Protein AF-A0A965Y7C8-F1 (afdb_monomer_lite)

pLDDT: mean 77.94, std 18.5, range [35.59, 97.5]

Radius of gyration: 27.99 Å; chains: 1; bounding box: 56×38×67 Å

Sequence (158 aa):
MQVLNFLETVDRRNYISLMSQFHPCEGNYDQEYPELNRTLLHEEYERVGKRYEFLIEQKNDLFKAENTLMDIIKEMDNIISQDLDITRKQISLDEAEEYYSSLGYQDKIETLKYRHQNVNIYKCDGYKNYMYGYMVPSTGYLKEFEVHYLNPGFLVQY

Secondary structure (DSSP, 8-state):
-HHHHHHHHHHHHH--SGGGG-EESSSTHHHH-TT---EEPHHHHHHHHHHHHHHHHHHHHHHHHHHHHHHHHHHHHHHHHTT-B-EEEEE-HHHHHHHHHHTT-HHHHHHHTT--S-EEEEEETTEEEE-SSPPPSBGGG----EEEEETTEEEEE-

Structure (mmCIF, N/CA/C/O backbone):
data_AF-A0A965Y7C8-F1
#
_entry.id   AF-A0A965Y7C8-F1
#
loop_
_atom_site.group_PDB
_atom_site.id
_atom_site.type_symbol
_atom_site.label_atom_id
_atom_site.label_alt_id
_atom_site.label_comp_id
_atom_site.label_asym_id
_atom_site.label_entity_id
_atom_site.label_seq_id
_atom_site.pdbx_PDB_ins_code
_atom_site.Cartn_x
_atom_site.Cartn_y
_atom_site.Cartn_z
_atom_site.occupancy
_atom_site.B_iso_or_equiv
_atom_site.auth_seq_id
_atom_site.auth_comp_id
_atom_site.auth_asym_id
_atom_site.auth_atom_id
_atom_site.pdbx_PDB_model_num
ATOM 1 N N . MET A 1 1 ? 15.704 -18.734 -45.162 1.00 47.38 1 MET A N 1
ATOM 2 C CA . MET A 1 1 ? 14.782 -17.641 -45.552 1.00 47.38 1 MET A CA 1
ATOM 3 C C . MET A 1 1 ? 13.737 -17.280 -44.481 1.00 47.38 1 MET A C 1
ATOM 5 O O . MET A 1 1 ? 13.286 -16.149 -44.489 1.00 47.38 1 MET A O 1
ATOM 9 N N . GLN A 1 2 ? 13.366 -18.161 -43.536 1.00 45.06 2 GLN A N 1
ATOM 10 C CA . GLN A 1 2 ? 12.345 -17.845 -42.511 1.00 45.06 2 GLN A CA 1
ATOM 11 C C . GLN A 1 2 ? 12.887 -17.134 -41.253 1.00 45.06 2 GLN A C 1
ATOM 13 O O . GLN A 1 2 ? 12.211 -16.269 -40.710 1.00 45.06 2 GLN A O 1
ATOM 18 N N . VAL A 1 3 ? 14.122 -17.430 -40.832 1.00 35.59 3 VAL A N 1
ATOM 19 C CA . VAL A 1 3 ? 14.746 -16.800 -39.648 1.00 35.59 3 VAL A CA 1
ATOM 20 C C . VAL A 1 3 ? 15.095 -15.328 -39.902 1.00 35.59 3 VAL A C 1
ATOM 22 O O . VAL A 1 3 ? 14.839 -14.488 -39.053 1.00 35.59 3 VAL A O 1
ATOM 25 N N . LEU A 1 4 ? 15.586 -14.996 -41.100 1.00 37.25 4 LEU A N 1
ATOM 26 C CA . LEU A 1 4 ? 15.889 -13.617 -41.513 1.00 37.25 4 LEU A CA 1
ATOM 27 C C . LEU A 1 4 ? 14.638 -12.728 -41.562 1.00 37.25 4 LEU A C 1
ATOM 29 O O . LEU A 1 4 ? 14.666 -11.628 -41.031 1.00 37.25 4 LEU A O 1
ATOM 33 N N . ASN A 1 5 ? 13.519 -13.231 -42.092 1.00 41.03 5 ASN A N 1
ATOM 34 C CA . ASN A 1 5 ? 12.255 -12.488 -42.088 1.00 41.03 5 ASN A CA 1
ATOM 35 C C . ASN A 1 5 ? 11.669 -12.338 -40.676 1.00 41.03 5 ASN A C 1
ATOM 37 O O . ASN A 1 5 ? 11.059 -11.314 -40.376 1.00 41.03 5 ASN A O 1
ATOM 41 N N . PHE A 1 6 ? 11.851 -13.331 -39.798 1.00 44.75 6 PHE A N 1
ATOM 42 C CA . PHE A 1 6 ? 11.450 -13.224 -38.393 1.00 44.75 6 PHE A CA 1
ATOM 43 C C . PHE A 1 6 ? 12.281 -12.162 -37.663 1.00 44.75 6 PHE A C 1
ATOM 45 O O . PHE A 1 6 ? 11.710 -11.285 -37.018 1.00 44.75 6 PHE A O 1
ATOM 52 N N . LEU A 1 7 ? 13.605 -12.179 -37.843 1.00 39.94 7 LEU A N 1
ATOM 53 C CA . LEU A 1 7 ? 14.515 -11.194 -37.263 1.00 39.94 7 LEU A CA 1
ATOM 54 C C . LEU A 1 7 ? 14.259 -9.785 -37.819 1.00 39.94 7 LEU A C 1
ATOM 56 O O . LEU A 1 7 ? 14.120 -8.867 -37.025 1.00 39.94 7 LEU A O 1
ATOM 60 N N . GLU A 1 8 ? 14.052 -9.609 -39.129 1.00 46.41 8 GLU A N 1
ATOM 61 C CA . GLU A 1 8 ? 13.656 -8.314 -39.714 1.00 46.41 8 GLU A CA 1
ATOM 62 C C . GLU A 1 8 ? 12.285 -7.829 -39.225 1.00 46.41 8 GLU A C 1
ATOM 64 O O . GLU A 1 8 ? 12.066 -6.628 -39.084 1.00 46.41 8 GLU A O 1
ATOM 69 N N . THR A 1 9 ? 11.340 -8.732 -38.956 1.00 46.69 9 THR A N 1
ATOM 70 C CA . THR A 1 9 ? 10.014 -8.356 -38.440 1.00 46.69 9 THR A CA 1
ATOM 71 C C . THR A 1 9 ? 10.090 -7.926 -36.975 1.00 46.69 9 THR A C 1
ATOM 73 O O . THR A 1 9 ? 9.401 -6.988 -36.575 1.00 46.69 9 THR A O 1
ATOM 76 N N . VAL A 1 10 ? 10.941 -8.578 -36.178 1.00 45.19 10 VAL A N 1
ATOM 77 C CA . VAL A 1 10 ? 11.236 -8.187 -34.790 1.00 45.19 10 VAL A CA 1
ATOM 78 C C . VAL A 1 10 ? 12.023 -6.870 -34.748 1.00 45.19 10 VAL A C 1
ATOM 80 O O . VAL A 1 10 ? 11.751 -6.030 -33.890 1.00 45.19 10 VAL A O 1
ATOM 83 N N . ASP A 1 11 ? 12.922 -6.654 -35.708 1.00 49.44 11 ASP A N 1
ATOM 84 C CA . ASP A 1 11 ? 13.761 -5.460 -35.828 1.00 49.44 11 ASP A CA 1
ATOM 85 C C . ASP A 1 11 ? 12.971 -4.234 -36.329 1.00 49.44 11 ASP A C 1
ATOM 87 O O . ASP A 1 11 ? 13.014 -3.164 -35.723 1.00 49.44 11 ASP A O 1
ATOM 91 N N . ARG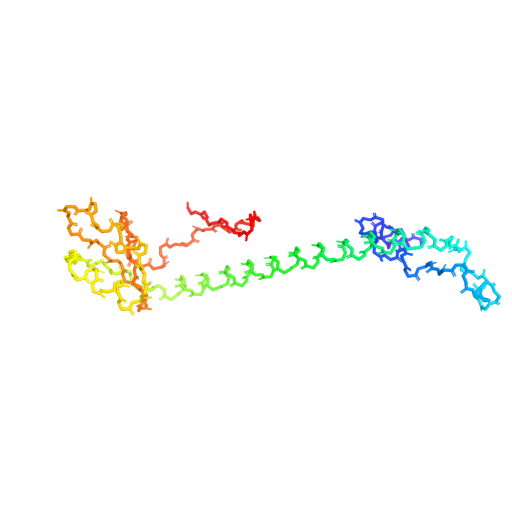 A 1 12 ? 12.105 -4.400 -37.342 1.00 49.81 12 ARG A N 1
ATOM 92 C CA . ARG A 1 12 ? 11.186 -3.343 -37.816 1.00 49.81 12 ARG A CA 1
ATOM 93 C C . ARG A 1 12 ? 10.133 -2.941 -36.785 1.00 49.81 12 ARG A C 1
ATOM 95 O O . ARG A 1 12 ? 9.659 -1.811 -36.827 1.00 49.81 12 ARG A O 1
ATOM 102 N N . ARG A 1 13 ? 9.741 -3.847 -35.882 1.00 47.44 13 ARG A N 1
ATOM 103 C CA . ARG A 1 13 ? 8.771 -3.542 -34.815 1.00 47.44 13 ARG A CA 1
ATOM 104 C C . ARG A 1 13 ? 9.391 -2.817 -33.626 1.00 47.44 13 ARG A C 1
ATOM 106 O O . ARG A 1 13 ? 8.654 -2.155 -32.908 1.00 47.44 13 ARG A O 1
ATOM 113 N N . ASN A 1 14 ? 10.705 -2.924 -33.430 1.00 47.47 14 ASN A N 1
ATOM 114 C CA . ASN A 1 14 ? 11.371 -2.371 -32.253 1.00 47.47 14 ASN A CA 1
ATOM 115 C C . ASN A 1 14 ? 12.404 -1.279 -32.558 1.00 47.47 14 ASN A C 1
ATOM 117 O O . ASN A 1 14 ? 12.838 -0.643 -31.612 1.00 47.47 14 ASN A O 1
ATOM 121 N N . TYR A 1 15 ? 12.791 -1.021 -33.817 1.00 48.03 15 TYR A N 1
ATOM 122 C CA . TYR A 1 15 ? 13.789 -0.000 -34.203 1.00 48.03 15 TYR A CA 1
ATOM 123 C C . TYR A 1 15 ? 15.124 -0.080 -33.433 1.00 48.03 15 TYR A C 1
ATOM 125 O O . TYR A 1 15 ? 15.850 0.911 -33.364 1.00 48.03 15 TYR A O 1
ATOM 133 N N . ILE A 1 16 ? 15.465 -1.242 -32.857 1.00 47.56 16 ILE A N 1
ATOM 134 C CA . ILE A 1 16 ? 16.586 -1.340 -31.917 1.00 47.56 16 ILE A CA 1
ATOM 135 C C . ILE A 1 16 ? 17.897 -1.819 -32.564 1.00 47.56 16 ILE A C 1
ATOM 137 O O . ILE A 1 16 ? 18.958 -1.379 -32.137 1.00 47.56 16 ILE A O 1
ATOM 141 N N . SER A 1 17 ? 17.887 -2.648 -33.618 1.00 45.97 17 SER A N 1
ATOM 142 C CA . SER A 1 17 ? 19.150 -3.168 -34.179 1.00 45.97 17 SER A CA 1
ATOM 143 C C . SER A 1 17 ? 19.753 -2.311 -35.290 1.00 45.97 17 SER A C 1
ATOM 145 O O . SER A 1 17 ? 20.903 -2.529 -35.660 1.00 45.97 17 SER A O 1
ATOM 147 N N . LEU A 1 18 ? 19.019 -1.343 -35.843 1.00 48.84 18 LEU A N 1
ATOM 148 C CA . LEU A 1 18 ? 19.507 -0.544 -36.970 1.00 48.84 18 LEU A CA 1
ATOM 149 C C . LEU A 1 18 ? 20.755 0.269 -36.593 1.00 48.84 18 LEU A C 1
ATOM 151 O O . LEU A 1 18 ? 21.694 0.298 -37.375 1.00 48.84 18 LEU A O 1
ATOM 155 N N . MET A 1 19 ? 20.831 0.825 -35.379 1.00 47.50 19 MET A N 1
ATOM 156 C CA . MET A 1 19 ? 22.002 1.585 -34.915 1.00 47.50 19 MET A CA 1
ATOM 157 C C . MET A 1 19 ? 23.292 0.761 -34.802 1.00 47.50 19 MET A C 1
ATOM 159 O O . MET A 1 19 ? 24.366 1.310 -35.011 1.00 47.50 19 MET A O 1
ATOM 163 N N . SER A 1 20 ? 23.218 -0.557 -34.569 1.00 47.41 20 SER A N 1
ATOM 164 C CA . SER A 1 20 ? 24.418 -1.412 -34.573 1.00 47.41 20 SER A CA 1
ATOM 165 C C . SER A 1 20 ? 24.981 -1.662 -35.980 1.00 47.41 20 SER A C 1
ATOM 167 O O . SER A 1 20 ? 25.980 -2.361 -36.110 1.00 47.41 20 SER A O 1
ATOM 169 N N . GLN A 1 21 ? 24.306 -1.173 -37.029 1.00 49.56 21 GLN A N 1
ATOM 170 C CA . GLN A 1 21 ? 24.674 -1.352 -38.438 1.00 49.56 21 GLN A CA 1
ATOM 171 C C . GLN A 1 21 ? 25.141 -0.047 -39.107 1.00 49.56 21 GLN A C 1
ATOM 173 O O . GLN A 1 21 ? 25.459 -0.075 -40.295 1.00 49.56 21 GLN A O 1
ATOM 178 N N . PHE A 1 22 ? 25.143 1.089 -38.396 1.00 51.38 22 PHE A N 1
ATOM 179 C CA . PHE A 1 22 ? 25.591 2.379 -38.929 1.00 51.38 22 PHE A CA 1
ATOM 180 C C . PHE A 1 22 ? 26.807 2.878 -38.150 1.00 51.38 22 PHE A C 1
ATOM 182 O O . PHE A 1 22 ? 26.853 2.783 -36.927 1.00 51.38 22 PHE A O 1
ATOM 189 N N . HIS A 1 23 ? 27.760 3.466 -38.866 1.00 52.78 23 HIS A N 1
ATOM 190 C CA . HIS A 1 23 ? 28.916 4.152 -38.298 1.00 52.78 23 HIS A CA 1
ATOM 191 C C . HIS A 1 23 ? 28.939 5.604 -38.799 1.00 52.78 23 HIS A C 1
ATOM 193 O O . HIS A 1 23 ? 28.448 5.873 -39.905 1.00 52.78 23 HIS A O 1
ATOM 199 N N . PRO A 1 24 ? 29.465 6.557 -38.007 1.00 52.25 24 PRO A N 1
ATOM 200 C CA . PRO A 1 24 ? 29.652 7.920 -38.486 1.00 52.25 24 PRO A CA 1
ATOM 201 C C . PRO A 1 24 ? 30.623 7.922 -39.676 1.00 52.25 24 PRO A C 1
ATOM 203 O O . PRO A 1 24 ? 31.624 7.210 -39.651 1.00 52.25 24 PRO A O 1
ATOM 206 N N . CYS A 1 25 ? 30.360 8.749 -40.697 1.00 52.06 25 CYS A N 1
ATOM 207 C CA . CYS A 1 25 ? 31.235 8.930 -41.874 1.00 52.06 25 CYS A CA 1
ATOM 208 C C . CYS A 1 25 ? 32.684 9.359 -41.565 1.00 52.06 25 CYS A C 1
ATOM 210 O O . CYS A 1 25 ? 33.488 9.491 -42.485 1.00 52.06 25 CYS A O 1
ATOM 212 N N . GLU A 1 26 ? 33.034 9.615 -40.306 1.00 51.69 26 GLU A N 1
ATOM 213 C CA . GLU A 1 26 ? 34.367 10.061 -39.919 1.00 51.69 26 GLU A CA 1
ATOM 214 C C . GLU A 1 26 ? 35.247 8.865 -39.525 1.00 51.69 26 GLU A C 1
ATOM 216 O O . GLU A 1 26 ? 35.238 8.391 -38.389 1.00 51.69 26 GLU A O 1
ATOM 221 N N . GLY A 1 27 ? 36.013 8.368 -40.500 1.00 56.72 27 GLY A N 1
ATOM 222 C CA . GLY A 1 27 ? 37.026 7.323 -40.335 1.00 56.72 27 GLY A CA 1
ATOM 223 C C . GLY A 1 27 ? 37.196 6.467 -41.594 1.00 56.72 27 GLY A C 1
ATOM 224 O O . GLY A 1 27 ? 36.327 6.443 -42.458 1.00 56.72 27 GLY A O 1
ATOM 225 N N . ASN A 1 28 ? 38.301 5.722 -41.698 1.00 53.81 28 ASN A N 1
ATOM 226 C CA . ASN A 1 28 ? 38.563 4.774 -42.799 1.00 53.81 28 ASN A CA 1
ATOM 227 C C . ASN A 1 28 ? 37.732 3.472 -42.683 1.00 53.81 28 ASN A C 1
ATOM 229 O O . ASN A 1 28 ? 38.148 2.417 -43.158 1.00 53.81 28 ASN A O 1
ATOM 233 N N . TYR A 1 29 ? 36.559 3.518 -42.048 1.00 52.72 29 TYR A N 1
ATOM 234 C CA . TYR A 1 29 ? 35.735 2.334 -41.788 1.00 52.72 29 TYR A CA 1
ATOM 235 C C . TYR A 1 29 ? 35.201 1.699 -43.075 1.00 52.72 29 TYR A C 1
ATOM 237 O O . TYR A 1 29 ? 35.146 0.478 -43.159 1.00 52.72 29 TYR A O 1
ATOM 245 N N . ASP A 1 30 ? 34.934 2.500 -44.112 1.00 51.78 30 ASP A N 1
ATOM 246 C CA . ASP A 1 30 ? 34.570 2.003 -45.448 1.00 51.78 30 ASP A CA 1
ATOM 247 C C . ASP A 1 30 ? 35.709 1.178 -46.098 1.00 51.78 30 ASP A C 1
ATOM 249 O O . ASP A 1 30 ? 35.470 0.357 -46.983 1.00 51.78 30 ASP A O 1
ATOM 253 N N . GLN A 1 31 ? 36.960 1.391 -45.664 1.00 54.72 31 GLN A N 1
ATOM 254 C CA . GLN A 1 31 ? 38.142 0.630 -46.086 1.00 54.72 31 GLN A CA 1
ATOM 255 C C . GLN A 1 31 ? 38.362 -0.633 -45.243 1.00 54.72 31 GLN A C 1
ATOM 257 O O . GLN A 1 31 ? 38.868 -1.627 -45.763 1.00 54.72 31 GLN A O 1
ATOM 262 N N . GLU A 1 32 ? 38.022 -0.583 -43.954 1.00 51.16 32 GLU A N 1
ATOM 263 C CA . GLU A 1 32 ? 38.237 -1.676 -42.999 1.00 51.16 32 GLU A CA 1
ATOM 264 C C . GLU A 1 32 ? 37.097 -2.710 -43.023 1.00 51.16 32 GLU A C 1
ATOM 266 O O . GLU A 1 32 ? 37.357 -3.902 -42.871 1.00 51.16 32 GLU A O 1
ATOM 271 N N . TYR A 1 33 ? 35.862 -2.273 -43.300 1.00 53.06 33 TYR A N 1
ATOM 272 C CA . TYR A 1 33 ? 34.655 -3.108 -43.333 1.00 53.06 33 TYR A CA 1
ATOM 273 C C . TYR A 1 33 ? 33.740 -2.736 -44.524 1.00 53.06 33 TYR A C 1
ATOM 275 O O . TYR A 1 33 ? 32.661 -2.165 -44.342 1.00 53.06 33 TYR A O 1
ATOM 283 N N . PRO A 1 34 ? 34.150 -3.036 -45.770 1.00 54.50 34 PRO A N 1
ATOM 284 C CA . PRO A 1 34 ? 33.451 -2.626 -46.997 1.00 54.50 34 PRO A CA 1
ATOM 285 C C . PRO A 1 34 ? 32.037 -3.219 -47.168 1.00 54.50 34 PRO A C 1
ATOM 287 O O . PRO A 1 34 ? 31.262 -2.768 -48.013 1.00 54.50 34 PRO A O 1
ATOM 290 N N . GLU A 1 35 ? 31.675 -4.239 -46.391 1.00 47.12 35 GLU A N 1
ATOM 291 C CA . GLU A 1 35 ? 30.330 -4.816 -46.329 1.00 47.12 35 GLU A CA 1
ATOM 292 C C . GLU A 1 35 ? 29.307 -3.928 -45.597 1.00 47.12 35 GLU A C 1
ATOM 294 O O . GLU A 1 35 ? 28.099 -4.061 -45.828 1.00 47.12 35 GLU A O 1
ATOM 299 N N . LEU A 1 36 ? 29.766 -3.001 -44.749 1.00 51.56 36 LEU A N 1
ATOM 300 C CA . LEU A 1 36 ? 28.932 -2.041 -44.024 1.00 51.56 36 LEU A CA 1
ATOM 301 C C . LEU A 1 36 ? 28.589 -0.854 -44.935 1.00 51.56 36 LEU A C 1
ATOM 303 O O . LEU A 1 36 ? 29.008 0.276 -44.732 1.00 51.56 36 LEU A O 1
ATOM 307 N N . ASN A 1 37 ? 27.790 -1.111 -45.969 1.00 50.50 37 ASN A N 1
ATOM 308 C CA . ASN A 1 37 ? 27.475 -0.154 -47.037 1.00 50.50 37 ASN A CA 1
ATOM 309 C C . ASN A 1 37 ? 26.422 0.908 -46.630 1.00 50.50 37 ASN A C 1
ATOM 311 O O . ASN A 1 37 ? 25.502 1.228 -47.389 1.00 50.50 37 ASN A O 1
ATOM 315 N N . ARG A 1 38 ? 26.476 1.384 -45.383 1.00 54.88 38 ARG A N 1
ATOM 316 C CA . ARG A 1 38 ? 25.505 2.315 -44.795 1.00 54.88 38 ARG A CA 1
ATOM 317 C C . ARG A 1 38 ? 26.210 3.334 -43.903 1.00 54.88 38 ARG A C 1
ATOM 319 O O . ARG A 1 38 ? 26.051 3.342 -42.686 1.00 54.88 38 ARG A O 1
ATOM 326 N N . THR A 1 39 ? 26.986 4.207 -44.517 1.00 56.97 39 THR A N 1
ATOM 327 C CA . THR A 1 39 ? 27.589 5.354 -43.842 1.00 56.97 39 THR A CA 1
ATOM 328 C C . THR A 1 39 ? 26.544 6.474 -43.745 1.00 56.97 39 THR A C 1
ATOM 330 O O . THR A 1 39 ? 25.923 6.839 -44.745 1.00 56.97 39 THR A O 1
ATOM 333 N N . LEU A 1 40 ? 26.285 6.986 -42.537 1.00 57.59 40 LEU A N 1
ATOM 334 C CA . LEU A 1 40 ? 25.405 8.143 -42.326 1.00 57.59 40 LEU A CA 1
ATOM 335 C C . LEU A 1 40 ? 26.256 9.404 -42.184 1.00 57.59 40 LEU A C 1
ATOM 337 O O . LEU A 1 40 ? 27.249 9.407 -41.450 1.00 57.59 40 LEU A O 1
ATOM 341 N N . LEU A 1 41 ? 25.820 10.494 -42.822 1.00 63.38 41 LEU A N 1
ATOM 342 C CA . LEU A 1 41 ? 26.336 11.834 -42.531 1.00 63.38 41 LEU A CA 1
ATOM 343 C C . LEU A 1 41 ? 26.286 12.067 -41.014 1.00 63.38 41 LEU A C 1
ATOM 345 O O . LEU A 1 41 ? 25.305 11.692 -40.372 1.00 63.38 41 LEU A O 1
ATOM 349 N N . HIS A 1 42 ? 27.322 12.687 -40.442 1.00 65.75 42 HIS A N 1
ATOM 350 C CA . HIS A 1 42 ? 27.470 12.840 -38.988 1.00 65.75 42 HIS A CA 1
ATOM 351 C C . HIS A 1 42 ? 26.205 13.409 -38.318 1.00 65.75 42 HIS A C 1
ATOM 353 O O . HIS A 1 42 ? 25.713 12.855 -37.341 1.00 65.75 42 HIS A O 1
ATOM 359 N N . GLU A 1 43 ? 25.601 14.443 -38.906 1.00 67.44 43 GLU A N 1
ATOM 360 C CA . GLU A 1 43 ? 24.356 15.039 -38.405 1.00 67.44 43 GLU A CA 1
ATOM 361 C C . GLU A 1 43 ? 23.172 14.057 -38.393 1.00 67.44 43 GLU A C 1
ATOM 363 O O . GLU A 1 43 ? 22.330 14.086 -37.493 1.00 67.44 43 GLU A O 1
ATOM 368 N N . GLU A 1 44 ? 23.094 13.168 -39.385 1.00 62.94 44 GLU A N 1
ATOM 369 C CA . GLU A 1 44 ? 22.057 12.142 -39.454 1.00 62.94 44 GLU A CA 1
ATOM 370 C C . GLU A 1 44 ? 22.312 11.009 -38.464 1.00 62.94 44 GLU A C 1
ATOM 372 O O . GLU A 1 44 ? 21.359 10.538 -37.841 1.00 62.94 44 GLU A O 1
ATOM 377 N N . TYR A 1 45 ? 23.575 10.616 -38.281 1.00 64.88 45 TYR A N 1
ATOM 378 C CA . TYR A 1 45 ? 23.987 9.663 -37.253 1.00 64.88 45 TYR A CA 1
ATOM 379 C C . TYR A 1 45 ? 23.603 10.175 -35.857 1.00 64.88 45 TYR A C 1
ATOM 381 O O . TYR A 1 45 ? 22.881 9.492 -35.133 1.00 64.88 45 TYR A O 1
ATOM 389 N N . GLU A 1 46 ? 23.954 11.420 -35.526 1.00 67.44 46 GLU A N 1
ATOM 390 C CA . GLU A 1 46 ? 23.589 12.078 -34.264 1.00 67.44 46 GLU A CA 1
ATOM 391 C C . GLU A 1 46 ? 22.067 12.176 -34.070 1.00 67.44 46 GLU A C 1
ATOM 393 O O . GLU A 1 46 ? 21.531 11.872 -33.001 1.00 67.44 46 GLU A O 1
ATOM 398 N N . ARG A 1 47 ? 21.330 12.568 -35.120 1.00 74.12 47 ARG A N 1
ATOM 399 C CA . ARG A 1 47 ? 19.860 12.663 -35.085 1.00 74.12 47 ARG A CA 1
ATOM 400 C C . ARG A 1 47 ? 19.213 11.314 -34.780 1.00 74.12 47 ARG A C 1
ATOM 402 O O . ARG A 1 47 ? 18.274 11.248 -33.984 1.00 74.12 47 ARG A O 1
ATOM 409 N N . VAL A 1 48 ? 19.664 10.247 -35.440 1.00 67.31 48 VAL A N 1
ATOM 410 C CA . VAL A 1 48 ? 19.123 8.899 -35.222 1.00 67.31 48 VAL A CA 1
ATOM 411 C C . VAL A 1 48 ? 19.583 8.358 -33.863 1.00 67.31 48 VAL A C 1
ATOM 413 O O . VAL A 1 48 ? 18.785 7.704 -33.197 1.00 67.31 48 VAL A O 1
ATOM 416 N N . GLY A 1 49 ? 20.803 8.682 -33.415 1.00 67.06 49 GLY A N 1
ATOM 417 C CA . GLY A 1 49 ? 21.362 8.257 -32.127 1.00 67.06 49 GLY A CA 1
ATOM 418 C C . GLY A 1 49 ? 20.532 8.774 -30.957 1.00 67.06 49 GLY A C 1
ATOM 419 O O . GLY A 1 49 ? 20.030 7.985 -30.160 1.00 67.06 49 GLY A O 1
ATOM 420 N N . LYS A 1 50 ? 20.232 10.078 -30.948 1.00 74.88 50 LYS A N 1
ATOM 421 C CA . LYS A 1 50 ? 19.344 10.696 -29.944 1.00 74.88 50 LYS A CA 1
ATOM 422 C C . LYS A 1 50 ? 17.956 10.062 -29.910 1.00 74.88 50 LYS A C 1
ATOM 424 O O . LYS A 1 50 ? 17.384 9.840 -28.847 1.00 74.88 50 LYS A O 1
ATOM 429 N N . ARG A 1 51 ? 17.386 9.761 -31.084 1.00 72.81 51 ARG A N 1
ATOM 430 C CA . ARG A 1 51 ? 16.083 9.086 -31.166 1.00 72.81 51 ARG A CA 1
ATOM 431 C C . ARG A 1 51 ? 16.153 7.660 -30.619 1.00 72.81 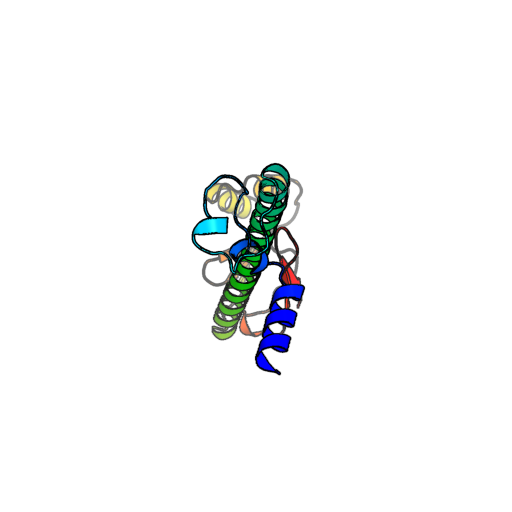51 ARG A C 1
ATOM 433 O O . ARG A 1 51 ? 15.193 7.215 -30.000 1.00 72.81 51 ARG A O 1
ATOM 440 N N . TYR A 1 52 ? 17.250 6.951 -30.866 1.00 68.88 52 TYR A N 1
ATOM 441 C CA . TYR A 1 52 ? 17.471 5.600 -30.365 1.00 68.88 52 TYR A CA 1
ATOM 442 C C . TYR A 1 52 ? 17.598 5.580 -28.837 1.00 68.88 52 TYR A C 1
ATOM 444 O O . TYR A 1 52 ? 16.886 4.814 -28.192 1.00 68.88 52 TYR A O 1
ATOM 452 N N . GLU A 1 53 ? 18.408 6.470 -28.259 1.00 73.19 53 GLU A N 1
ATOM 453 C CA . GLU A 1 53 ? 18.538 6.635 -26.803 1.00 73.19 53 GLU A CA 1
ATOM 454 C C . GLU A 1 53 ? 17.175 6.887 -26.145 1.00 73.19 53 GLU A C 1
ATOM 456 O O . GLU A 1 53 ? 16.774 6.145 -25.250 1.00 73.19 53 GLU A O 1
ATOM 461 N N . PHE A 1 54 ? 16.393 7.830 -26.680 1.00 79.06 54 PHE A N 1
ATOM 462 C CA . PHE A 1 54 ? 15.045 8.135 -26.190 1.00 79.06 54 PHE A CA 1
ATOM 463 C C . PHE A 1 54 ? 14.072 6.940 -26.252 1.00 79.06 54 PHE A C 1
ATOM 465 O O . PHE A 1 54 ? 13.201 6.783 -25.393 1.00 79.06 54 PHE A O 1
ATOM 472 N N . LEU A 1 55 ? 14.173 6.090 -27.280 1.00 74.88 55 LEU A N 1
ATOM 473 C CA . LEU A 1 55 ? 13.342 4.885 -27.392 1.00 74.88 55 LEU A CA 1
ATOM 474 C C . LEU A 1 55 ? 13.777 3.799 -26.399 1.00 74.88 55 LEU A C 1
ATOM 476 O O . LEU A 1 55 ? 12.923 3.097 -25.856 1.00 74.88 55 LEU A O 1
ATOM 480 N N . ILE A 1 56 ? 15.082 3.665 -26.146 1.00 74.06 56 ILE A N 1
ATOM 481 C CA . ILE A 1 56 ? 15.617 2.753 -25.129 1.00 74.06 56 ILE A CA 1
ATOM 482 C C . ILE A 1 56 ? 15.177 3.188 -23.731 1.00 74.06 56 ILE A C 1
ATOM 484 O O . ILE A 1 56 ? 14.735 2.342 -22.957 1.00 74.06 56 ILE A O 1
ATOM 488 N N . GLU A 1 57 ? 15.232 4.482 -23.421 1.00 79.56 57 GLU A N 1
ATOM 489 C CA . GLU A 1 57 ? 14.745 5.024 -22.148 1.00 79.56 57 GLU A CA 1
ATOM 490 C C . GLU A 1 57 ? 13.258 4.719 -21.937 1.00 79.56 57 GLU A C 1
ATOM 492 O O . GLU A 1 57 ? 12.905 4.102 -20.936 1.00 79.56 57 GLU A O 1
ATOM 497 N N . GLN A 1 58 ? 12.397 5.011 -22.918 1.00 80.00 58 GLN A N 1
ATOM 498 C CA . GLN A 1 58 ? 10.967 4.676 -22.831 1.00 80.00 58 GLN A CA 1
ATOM 499 C C . GLN A 1 58 ? 10.708 3.177 -22.663 1.00 80.00 58 GLN A C 1
ATOM 501 O O . GLN A 1 58 ? 9.822 2.770 -21.912 1.00 80.00 58 GLN A O 1
ATOM 506 N N . LYS A 1 59 ? 11.470 2.335 -23.368 1.00 76.94 59 LYS A N 1
ATOM 507 C CA . LYS A 1 59 ? 11.376 0.879 -23.232 1.00 76.94 59 LYS A CA 1
ATOM 508 C C . LYS A 1 59 ? 11.777 0.434 -21.824 1.00 76.94 59 LYS A C 1
ATOM 510 O O . LYS A 1 59 ? 11.118 -0.433 -21.254 1.00 76.94 59 LYS A O 1
ATOM 515 N N . ASN A 1 60 ? 12.833 1.020 -21.266 1.00 78.31 60 ASN A N 1
ATOM 516 C CA . ASN A 1 60 ? 13.280 0.734 -19.906 1.00 78.31 60 ASN A CA 1
ATOM 517 C C . ASN A 1 60 ? 12.245 1.184 -18.867 1.00 78.31 60 ASN A C 1
ATOM 519 O O . ASN A 1 60 ? 11.969 0.430 -17.936 1.00 78.31 60 ASN A O 1
ATOM 523 N N . ASP A 1 61 ? 11.633 2.355 -19.049 1.00 84.12 61 ASP A N 1
ATOM 524 C CA . ASP A 1 61 ? 10.554 2.845 -18.187 1.00 84.12 61 ASP A CA 1
ATOM 525 C C . ASP A 1 61 ? 9.346 1.904 -18.208 1.00 84.12 61 ASP A C 1
ATOM 527 O O . ASP A 1 61 ? 8.811 1.562 -17.151 1.00 84.12 61 ASP A O 1
ATOM 531 N N . LEU A 1 62 ? 8.963 1.412 -19.392 1.00 83.44 62 LEU A N 1
ATOM 532 C CA . LEU A 1 62 ? 7.872 0.450 -19.538 1.00 83.44 62 LEU A CA 1
ATOM 533 C C . LEU A 1 62 ? 8.178 -0.877 -18.827 1.00 83.44 62 LEU A C 1
ATOM 535 O O . LEU A 1 62 ? 7.344 -1.365 -18.067 1.00 83.44 62 LEU A O 1
ATOM 539 N N . PHE A 1 63 ? 9.380 -1.434 -19.009 1.00 80.69 63 PHE A N 1
ATOM 540 C CA . PHE A 1 63 ? 9.788 -2.653 -18.302 1.00 80.69 63 PHE A CA 1
ATOM 541 C C . PHE A 1 63 ? 9.846 -2.464 -16.789 1.00 80.69 63 PHE A C 1
ATOM 543 O O . PHE A 1 63 ? 9.478 -3.358 -16.028 1.00 80.69 63 PHE A O 1
ATOM 550 N N . LYS A 1 64 ? 10.315 -1.304 -16.325 1.00 86.81 64 LYS A N 1
ATOM 551 C CA . LYS A 1 64 ? 10.348 -0.990 -14.898 1.00 86.81 64 LYS A CA 1
ATOM 552 C C . LYS A 1 64 ? 8.935 -0.910 -14.325 1.00 86.81 64 LYS A C 1
ATOM 554 O O . LYS A 1 64 ? 8.704 -1.438 -13.238 1.00 86.81 64 LYS A O 1
ATOM 559 N N . ALA A 1 65 ? 8.004 -0.287 -15.045 1.00 85.94 65 ALA A N 1
ATOM 560 C CA . ALA A 1 65 ? 6.601 -0.224 -14.655 1.00 85.94 65 ALA A CA 1
ATOM 561 C C . ALA A 1 65 ? 5.966 -1.621 -14.578 1.00 85.94 65 ALA A C 1
ATOM 563 O O . ALA A 1 65 ? 5.337 -1.939 -13.572 1.00 85.94 65 ALA A O 1
ATOM 564 N N . GLU A 1 66 ? 6.189 -2.467 -15.586 1.00 88.00 66 GLU A N 1
ATOM 565 C CA . GLU A 1 66 ? 5.702 -3.852 -15.617 1.00 88.00 66 GLU A CA 1
ATOM 566 C C . GLU A 1 66 ? 6.223 -4.669 -14.427 1.00 88.00 66 GLU A C 1
ATOM 568 O O . GLU A 1 66 ? 5.432 -5.241 -13.680 1.00 88.00 66 GLU A O 1
ATOM 573 N N . ASN A 1 67 ? 7.540 -4.662 -14.194 1.00 89.69 67 ASN A N 1
ATOM 574 C CA . ASN A 1 67 ? 8.142 -5.376 -13.064 1.00 89.69 67 ASN A CA 1
ATOM 575 C C . ASN A 1 67 ? 7.598 -4.873 -11.719 1.00 89.69 67 ASN A C 1
ATOM 577 O O . ASN A 1 67 ? 7.247 -5.674 -10.859 1.00 89.69 67 ASN A O 1
ATOM 581 N N . THR A 1 68 ? 7.461 -3.552 -11.564 1.00 90.31 68 THR A N 1
ATOM 582 C CA . THR A 1 68 ? 6.895 -2.952 -10.345 1.00 90.31 68 THR A CA 1
ATOM 583 C C . THR A 1 68 ? 5.460 -3.424 -10.105 1.00 90.31 68 THR A C 1
ATOM 585 O O . THR A 1 68 ? 5.100 -3.745 -8.975 1.00 90.31 68 THR A O 1
ATOM 588 N N . LEU A 1 69 ? 4.634 -3.493 -11.154 1.00 91.81 69 LEU A N 1
ATOM 589 C CA . LEU A 1 69 ? 3.266 -4.001 -11.045 1.00 91.81 69 LEU A CA 1
ATOM 590 C C . LEU A 1 69 ? 3.236 -5.475 -10.639 1.00 91.81 69 LEU A C 1
ATOM 592 O O . LEU A 1 69 ? 2.450 -5.846 -9.772 1.00 91.81 69 LEU A O 1
ATOM 596 N N . MET A 1 70 ? 4.098 -6.300 -11.234 1.00 92.69 70 MET A N 1
ATOM 597 C CA . MET A 1 70 ? 4.189 -7.723 -10.900 1.00 92.69 70 MET A CA 1
ATOM 598 C C . MET A 1 70 ? 4.606 -7.944 -9.443 1.00 92.69 70 MET A C 1
ATOM 600 O O . MET A 1 70 ? 4.044 -8.810 -8.773 1.00 92.69 70 MET A O 1
ATOM 604 N N . ASP A 1 71 ? 5.537 -7.136 -8.931 1.00 94.00 71 ASP A N 1
ATOM 605 C CA . ASP A 1 71 ? 5.942 -7.180 -7.524 1.00 94.00 71 ASP A CA 1
ATOM 606 C C . ASP A 1 71 ? 4.788 -6.786 -6.589 1.00 94.00 71 ASP A C 1
ATOM 608 O O . ASP A 1 71 ? 4.559 -7.455 -5.581 1.00 94.00 71 ASP A O 1
ATOM 612 N N . ILE A 1 72 ? 4.015 -5.751 -6.944 1.00 92.81 72 ILE A N 1
ATOM 613 C CA . ILE A 1 72 ? 2.825 -5.335 -6.184 1.00 92.81 72 ILE A CA 1
ATOM 614 C C . ILE A 1 72 ? 1.774 -6.449 -6.159 1.00 92.81 72 ILE A C 1
ATOM 616 O O . ILE A 1 72 ? 1.279 -6.781 -5.084 1.00 92.81 72 ILE A O 1
ATOM 620 N N . ILE A 1 73 ? 1.444 -7.038 -7.313 1.00 94.38 73 ILE A N 1
ATOM 621 C CA . ILE A 1 73 ? 0.453 -8.122 -7.414 1.00 94.38 73 ILE A CA 1
ATOM 622 C C . ILE A 1 73 ? 0.880 -9.303 -6.542 1.00 94.38 73 ILE A C 1
ATOM 624 O O . ILE A 1 73 ? 0.090 -9.801 -5.745 1.00 94.38 73 ILE A O 1
ATOM 628 N N . LYS A 1 74 ? 2.152 -9.702 -6.629 1.00 95.88 74 LYS A N 1
ATOM 629 C CA . LYS A 1 74 ? 2.696 -10.801 -5.828 1.00 95.88 74 LYS A CA 1
ATOM 630 C C . LYS A 1 74 ? 2.601 -10.531 -4.326 1.00 95.88 74 LYS A C 1
ATOM 632 O O . LYS A 1 74 ? 2.287 -11.442 -3.562 1.00 95.88 74 LYS A O 1
ATOM 637 N N . GLU A 1 75 ? 2.884 -9.304 -3.895 1.00 94.94 75 GLU A N 1
ATOM 638 C CA . GLU A 1 75 ? 2.770 -8.931 -2.485 1.00 94.94 75 GLU A CA 1
ATOM 639 C C . GLU A 1 75 ? 1.306 -8.896 -2.025 1.00 94.94 75 GLU A C 1
ATOM 641 O O . GLU A 1 75 ? 0.990 -9.383 -0.941 1.00 94.94 75 GLU A O 1
ATOM 646 N N . MET A 1 76 ? 0.391 -8.402 -2.866 1.00 93.50 76 MET A N 1
ATOM 647 C CA . MET A 1 76 ? -1.048 -8.450 -2.592 1.00 93.50 76 MET A CA 1
ATOM 648 C C . MET A 1 76 ? -1.538 -9.892 -2.434 1.00 93.50 76 MET A C 1
ATOM 650 O O . MET A 1 76 ? -2.186 -10.201 -1.435 1.00 93.50 76 MET A O 1
ATOM 654 N N . ASP A 1 77 ? -1.167 -10.787 -3.351 1.00 95.38 77 ASP A N 1
ATOM 655 C CA . ASP A 1 77 ? -1.504 -12.212 -3.274 1.00 95.38 77 ASP A CA 1
ATOM 656 C C . ASP A 1 77 ? -0.962 -12.852 -1.991 1.00 95.38 77 ASP A C 1
ATOM 658 O O . ASP A 1 77 ? -1.665 -13.606 -1.313 1.00 95.38 77 ASP A O 1
ATOM 662 N N . ASN A 1 78 ? 0.274 -12.515 -1.611 1.00 96.31 78 ASN A N 1
ATOM 663 C CA . ASN A 1 78 ? 0.882 -12.983 -0.371 1.00 96.31 78 ASN A CA 1
ATOM 664 C C . ASN A 1 78 ? 0.083 -12.525 0.863 1.00 96.31 78 ASN A C 1
ATOM 666 O O . ASN A 1 78 ? -0.216 -13.336 1.739 1.00 96.31 78 ASN A O 1
ATOM 670 N N . ILE A 1 79 ? -0.316 -11.254 0.924 1.00 95.50 79 ILE A N 1
ATOM 671 C CA . ILE A 1 79 ? -1.122 -10.695 2.023 1.00 95.50 79 ILE A CA 1
ATOM 672 C C . ILE A 1 79 ? -2.527 -11.316 2.070 1.00 95.50 79 ILE A C 1
ATOM 674 O O . ILE A 1 79 ? -3.045 -11.604 3.153 1.00 95.50 79 ILE A O 1
ATOM 678 N N . ILE A 1 80 ? -3.156 -11.543 0.915 1.00 95.81 80 ILE A N 1
ATOM 679 C CA . ILE A 1 80 ? -4.471 -12.195 0.817 1.00 95.81 80 ILE A CA 1
ATOM 680 C C . ILE A 1 80 ? -4.378 -13.645 1.303 1.00 95.81 80 ILE A C 1
ATOM 682 O O . ILE A 1 80 ? -5.237 -14.096 2.059 1.00 95.81 80 ILE A O 1
ATOM 686 N N . SER A 1 81 ? -3.314 -14.364 0.926 1.00 96.81 81 SER A N 1
ATOM 687 C CA . SER A 1 81 ? -3.107 -15.767 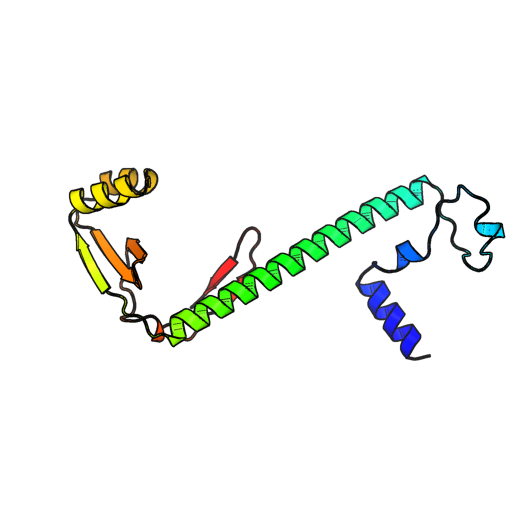1.311 1.00 96.81 81 SER A CA 1
ATOM 688 C C . SER A 1 81 ? -2.937 -15.976 2.819 1.00 96.81 81 SER A C 1
ATOM 690 O O . SER A 1 81 ? -3.241 -17.055 3.327 1.00 96.81 81 SER A O 1
ATOM 692 N N . GLN A 1 82 ? -2.482 -14.945 3.534 1.00 97.38 82 GLN A N 1
ATOM 693 C CA . GLN A 1 82 ? -2.324 -14.966 4.987 1.00 97.38 82 GLN A CA 1
ATOM 694 C C . GLN A 1 82 ? -3.643 -14.771 5.748 1.00 97.38 82 GLN A C 1
ATOM 696 O O . GLN A 1 82 ? -3.663 -15.011 6.952 1.00 97.38 82 GLN A O 1
ATOM 701 N N . ASP A 1 83 ? -4.717 -14.351 5.068 1.00 97.44 83 ASP A N 1
ATOM 702 C CA . ASP A 1 83 ? -6.051 -14.134 5.646 1.00 97.44 83 ASP A CA 1
ATOM 703 C C . ASP A 1 83 ? -6.025 -13.320 6.957 1.00 97.44 83 ASP A C 1
ATOM 705 O O . ASP A 1 83 ? -6.534 -13.725 8.000 1.00 97.44 83 ASP A O 1
ATOM 709 N N . LEU A 1 84 ? -5.364 -12.163 6.908 1.00 97.25 84 LEU A N 1
ATOM 710 C CA . LEU A 1 84 ? -5.104 -11.311 8.064 1.00 97.25 84 LEU A CA 1
ATOM 711 C C . LEU A 1 84 ? -6.378 -10.589 8.510 1.00 97.25 84 LEU A C 1
ATOM 713 O O . LEU A 1 84 ? -7.083 -9.991 7.694 1.00 97.25 84 LEU A O 1
ATOM 717 N N . ASP A 1 85 ? -6.630 -10.575 9.819 1.00 97.50 85 ASP A N 1
ATOM 718 C CA . ASP A 1 85 ? -7.786 -9.896 10.405 1.00 97.50 85 ASP A CA 1
ATOM 719 C C . ASP A 1 85 ? -7.732 -8.373 10.216 1.00 97.50 85 ASP A C 1
ATOM 721 O O . ASP A 1 85 ? -6.746 -7.700 10.546 1.00 97.50 85 ASP A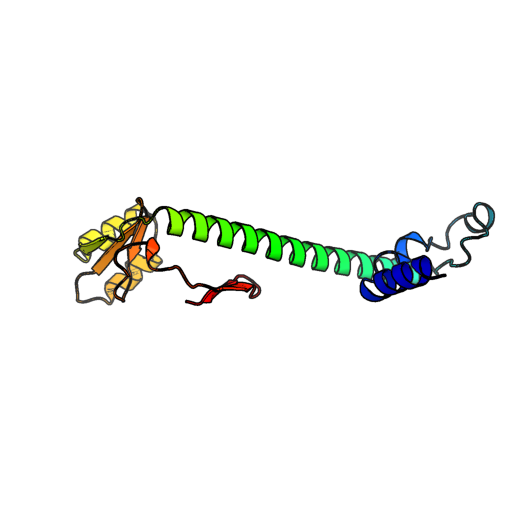 O 1
ATOM 725 N N . ILE A 1 86 ? -8.860 -7.810 9.783 1.00 96.75 86 ILE A N 1
ATOM 726 C CA . ILE A 1 86 ? -9.079 -6.371 9.665 1.00 96.75 86 ILE A CA 1
ATOM 727 C C . ILE A 1 86 ? -10.019 -5.939 10.789 1.00 96.75 86 ILE A C 1
ATOM 729 O O . ILE A 1 86 ? -11.230 -6.155 10.770 1.00 96.75 86 ILE A O 1
ATOM 733 N N . THR A 1 87 ? -9.453 -5.277 11.794 1.00 95.88 87 THR A N 1
ATOM 734 C CA . THR A 1 87 ? -10.195 -4.877 12.995 1.00 95.88 87 THR A CA 1
ATOM 735 C C . THR A 1 87 ? -10.561 -3.402 12.957 1.00 95.88 87 THR A C 1
ATOM 737 O O . THR A 1 87 ? -9.722 -2.541 12.694 1.00 95.88 87 THR A O 1
ATOM 740 N N . ARG A 1 88 ? -11.825 -3.091 13.252 1.00 94.56 88 ARG A N 1
ATOM 741 C CA . ARG A 1 88 ? -12.320 -1.716 13.369 1.00 94.56 88 ARG A CA 1
ATOM 742 C C . ARG A 1 88 ? -12.309 -1.271 14.828 1.00 94.56 88 ARG A C 1
ATOM 744 O O . ARG A 1 88 ? -12.899 -1.931 15.680 1.00 94.56 88 ARG A O 1
ATOM 751 N N . LYS A 1 89 ? -11.735 -0.100 15.099 1.00 93.00 89 LYS A N 1
ATOM 752 C CA . LYS A 1 89 ? -11.838 0.600 16.383 1.00 93.00 89 LYS A CA 1
ATOM 753 C C . LYS A 1 89 ? -12.333 2.024 16.155 1.00 93.00 89 LYS A C 1
ATOM 755 O O . LYS A 1 89 ? -11.809 2.743 15.308 1.00 93.00 89 LYS A O 1
ATOM 760 N N . GLN A 1 90 ? -13.330 2.437 16.927 1.00 93.00 90 GLN A N 1
ATOM 761 C CA . GLN A 1 90 ? -13.717 3.839 16.997 1.00 93.00 90 GLN A CA 1
ATOM 762 C C . GLN A 1 90 ? -12.858 4.542 18.054 1.00 93.00 90 GLN A C 1
ATOM 764 O O . GLN A 1 90 ? -12.719 4.024 19.162 1.00 93.00 90 GLN A O 1
ATOM 769 N N . ILE A 1 91 ? -12.274 5.684 17.697 1.00 93.06 91 ILE A N 1
ATOM 770 C CA . ILE A 1 91 ? -11.436 6.509 18.580 1.00 93.06 91 ILE A CA 1
ATOM 771 C C . ILE A 1 91 ? -11.932 7.958 18.590 1.00 93.06 91 ILE A C 1
ATOM 773 O O . ILE A 1 91 ? -12.617 8.385 17.650 1.00 93.06 91 ILE A O 1
ATOM 777 N N . SER A 1 92 ? -11.621 8.703 19.649 1.00 94.50 92 SER A N 1
ATOM 778 C CA . SER A 1 92 ? -11.956 10.128 19.739 1.00 94.50 92 SER A CA 1
ATOM 779 C C . SER A 1 92 ? -11.149 10.967 18.737 1.00 94.50 92 SER A C 1
ATOM 781 O O . SER A 1 92 ? -10.188 10.489 18.129 1.00 94.50 92 SER A O 1
ATOM 783 N N . LEU A 1 93 ? -11.558 12.225 18.533 1.00 93.06 93 LEU A N 1
ATOM 784 C CA . LEU A 1 93 ? -10.789 13.172 17.717 1.00 93.06 93 LEU A CA 1
ATOM 785 C C . LEU A 1 93 ? -9.403 13.421 18.322 1.00 93.06 93 LEU A C 1
ATOM 787 O O . LEU A 1 93 ? -8.425 13.369 17.586 1.00 93.06 93 LEU A O 1
ATOM 791 N N . ASP A 1 94 ? -9.326 13.576 19.644 1.00 93.75 94 ASP A N 1
ATOM 792 C CA . ASP A 1 94 ? -8.070 13.794 20.368 1.00 93.75 94 ASP A CA 1
ATOM 793 C C . ASP A 1 94 ? -7.115 12.594 20.219 1.00 93.75 94 ASP A C 1
ATOM 795 O O . ASP A 1 94 ? -5.940 12.767 19.907 1.00 93.75 94 ASP A O 1
ATOM 799 N N . GLU A 1 95 ? -7.626 11.360 20.357 1.00 93.62 95 GLU A N 1
ATOM 800 C CA . GLU A 1 95 ? -6.834 10.136 20.142 1.00 93.62 95 GLU A CA 1
ATOM 801 C C . GLU A 1 95 ? -6.327 10.038 18.692 1.00 93.62 95 GLU A C 1
ATOM 803 O O . GLU A 1 95 ? -5.220 9.559 18.437 1.00 93.62 95 GLU A O 1
ATOM 808 N N . ALA A 1 96 ? -7.141 10.465 17.720 1.00 92.31 96 ALA A N 1
ATOM 809 C CA . ALA A 1 96 ? -6.754 10.472 16.314 1.00 92.31 96 ALA A CA 1
ATOM 810 C C . ALA A 1 96 ? -5.696 11.547 16.020 1.00 92.31 96 ALA A C 1
ATOM 812 O O . ALA A 1 96 ? -4.756 11.283 15.270 1.00 92.31 96 ALA A O 1
ATOM 813 N N . GLU A 1 97 ? -5.826 12.733 16.616 1.00 93.00 97 GLU A N 1
ATOM 814 C CA . GLU A 1 97 ? -4.859 13.824 16.501 1.00 93.00 97 GLU A CA 1
ATOM 815 C C . GLU A 1 97 ? -3.500 13.427 17.087 1.00 93.00 97 GLU A C 1
ATOM 817 O O . GLU A 1 97 ? -2.484 13.574 16.408 1.00 93.00 97 GLU A O 1
ATOM 822 N N . GLU A 1 98 ? -3.474 12.831 18.283 1.00 94.19 98 GLU A N 1
ATOM 823 C CA . GLU A 1 98 ? -2.245 12.313 18.894 1.00 94.19 98 GLU A CA 1
ATOM 824 C C . GLU A 1 98 ? -1.586 11.248 18.004 1.00 94.19 98 GLU A C 1
ATOM 826 O O . GLU A 1 98 ? -0.382 11.304 17.731 1.00 94.19 98 GLU A O 1
ATOM 831 N N . TYR A 1 99 ? -2.384 10.313 17.478 1.00 91.50 99 TYR A N 1
ATOM 832 C CA . TYR A 1 99 ? -1.889 9.270 16.586 1.00 91.50 99 TYR A CA 1
ATOM 833 C C . TYR A 1 99 ? -1.253 9.849 15.316 1.00 91.50 99 TYR A C 1
ATOM 835 O O . TYR A 1 99 ? -0.119 9.497 14.985 1.00 91.50 99 TYR A O 1
ATOM 843 N N . TYR A 1 100 ? -1.931 10.760 14.616 1.00 91.38 100 TYR A N 1
ATOM 844 C CA . TYR A 1 100 ? -1.386 11.364 13.398 1.00 91.38 100 TYR A CA 1
ATOM 845 C C . TYR A 1 100 ? -0.213 12.302 13.662 1.00 91.38 100 TYR A C 1
ATOM 847 O O . TYR A 1 100 ? 0.719 12.344 12.857 1.00 91.38 100 TYR A O 1
ATOM 855 N N . SER A 1 101 ? -0.208 12.990 14.804 1.00 93.44 101 SER A N 1
ATOM 856 C CA . SER A 1 101 ? 0.915 13.820 15.238 1.00 93.44 101 SER A CA 1
ATOM 857 C C . SER A 1 101 ? 2.174 12.978 15.440 1.00 93.44 101 SER A C 1
ATOM 859 O O . SER A 1 101 ? 3.238 13.334 14.931 1.00 93.44 101 SER A O 1
ATOM 861 N N . SER A 1 102 ? 2.040 11.792 16.048 1.00 93.44 102 SER A N 1
ATOM 862 C CA . SER A 1 102 ? 3.156 10.850 16.234 1.00 93.44 102 SER A CA 1
ATOM 863 C C . SER A 1 102 ? 3.783 10.357 14.921 1.00 93.44 102 SER A C 1
ATOM 865 O O . SER A 1 102 ? 4.952 9.976 14.899 1.00 93.44 102 SER A O 1
ATOM 867 N N . LEU A 1 103 ? 3.021 10.396 13.822 1.00 90.00 103 LEU A N 1
ATOM 868 C CA . LEU A 1 103 ? 3.460 10.005 12.479 1.00 90.00 103 LEU A CA 1
ATOM 869 C C . LEU A 1 103 ? 3.879 11.196 11.604 1.00 90.00 103 LEU A C 1
ATOM 871 O O . LEU A 1 103 ? 4.346 10.993 10.485 1.00 90.00 103 LEU A O 1
ATOM 875 N N . GLY A 1 104 ? 3.703 12.434 12.079 1.00 92.81 104 GLY A N 1
ATOM 876 C CA . GLY A 1 104 ? 3.974 13.646 11.302 1.00 92.81 104 GLY A CA 1
ATOM 877 C C . GLY A 1 104 ? 2.938 13.955 10.209 1.00 92.81 104 GLY A C 1
ATOM 878 O O . GLY A 1 104 ? 3.231 14.736 9.305 1.00 92.81 104 GLY A O 1
ATOM 879 N N . TYR A 1 105 ? 1.734 13.375 10.263 1.00 91.56 105 TYR A N 1
ATOM 880 C CA . TYR A 1 105 ? 0.693 13.525 9.232 1.00 91.56 105 TYR A CA 1
ATOM 881 C C . TYR A 1 105 ? -0.168 14.777 9.450 1.00 91.56 105 TYR A C 1
ATOM 883 O O . TYR A 1 105 ? -1.324 14.706 9.873 1.00 91.56 105 TYR A O 1
ATOM 891 N N . GLN A 1 106 ? 0.409 15.945 9.161 1.00 92.50 106 GLN A N 1
ATOM 892 C CA . GLN A 1 106 ? -0.243 17.246 9.370 1.00 92.50 106 GLN A CA 1
ATOM 893 C C . GLN A 1 106 ? -1.506 17.436 8.517 1.00 92.50 106 GLN A C 1
ATOM 895 O O . GLN A 1 106 ? -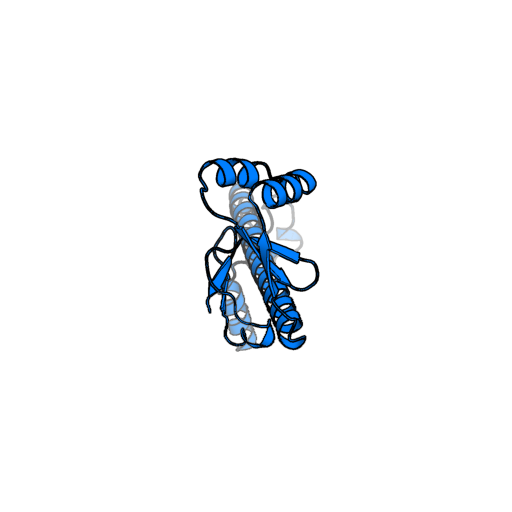2.494 17.994 8.983 1.00 92.50 106 GLN A O 1
ATOM 900 N N . ASP A 1 107 ? -1.518 16.911 7.293 1.00 91.88 107 ASP A N 1
ATOM 901 C CA . ASP A 1 107 ? -2.681 16.913 6.398 1.00 91.88 107 ASP A CA 1
ATOM 902 C C . ASP A 1 107 ? -3.899 16.202 7.020 1.00 91.88 107 ASP A C 1
ATOM 904 O O . ASP A 1 107 ? -5.041 16.671 6.921 1.00 91.88 107 ASP A O 1
ATOM 908 N N . LYS A 1 108 ? -3.658 15.084 7.714 1.00 87.81 108 LYS A N 1
ATOM 909 C CA . LYS A 1 108 ? -4.703 14.332 8.416 1.00 87.81 108 LYS A CA 1
ATOM 910 C C . LYS A 1 108 ? -5.224 15.100 9.620 1.00 87.81 108 LYS A C 1
ATOM 912 O O . LYS A 1 108 ? -6.438 15.150 9.800 1.00 87.81 108 LYS A O 1
ATOM 917 N N . ILE A 1 109 ? -4.339 15.736 10.387 1.00 91.19 109 ILE A N 1
ATOM 918 C CA . ILE A 1 109 ? -4.711 16.562 11.545 1.00 91.19 109 ILE A CA 1
ATOM 919 C C . ILE A 1 109 ? -5.586 17.744 11.108 1.00 91.19 109 ILE A C 1
ATOM 921 O O . ILE A 1 109 ? -6.656 17.959 11.674 1.00 91.19 109 ILE A O 1
ATOM 925 N N . GLU A 1 110 ? -5.204 18.459 10.047 1.00 92.25 110 GLU A N 1
ATOM 926 C CA . GLU A 1 110 ? -6.006 19.564 9.502 1.00 92.25 110 GLU A CA 1
ATOM 927 C C . GLU A 1 110 ? -7.405 19.104 9.066 1.00 92.25 110 GLU A C 1
ATOM 929 O O . GLU A 1 110 ? -8.400 19.787 9.312 1.00 92.25 110 GLU A O 1
ATOM 934 N N . THR A 1 111 ? -7.508 17.902 8.492 1.00 89.44 111 THR A N 1
ATOM 935 C CA . THR A 1 111 ? -8.800 17.325 8.093 1.00 89.44 111 THR A CA 1
ATOM 936 C C . THR A 1 111 ? -9.698 17.015 9.300 1.00 89.44 111 THR A C 1
ATOM 938 O O . THR A 1 111 ? -10.923 17.128 9.198 1.00 89.44 111 THR A O 1
ATOM 941 N N . LEU A 1 112 ? -9.126 16.655 10.458 1.00 88.75 112 LEU A N 1
ATOM 942 C CA . LEU A 1 112 ? -9.897 16.346 11.670 1.00 88.75 112 LEU A CA 1
ATOM 943 C C . LEU A 1 112 ? -10.661 17.560 12.220 1.00 88.75 112 LEU A C 1
ATOM 945 O O . LEU A 1 112 ? -11.727 17.369 12.804 1.00 88.75 112 LEU A O 1
ATOM 949 N N . LYS A 1 113 ? -10.196 18.793 11.969 1.00 88.56 113 LYS A N 1
ATOM 950 C CA . LYS A 1 113 ? -10.842 20.035 12.448 1.00 88.56 113 LYS A CA 1
ATOM 951 C C . LYS A 1 113 ? -12.279 20.211 11.955 1.00 88.56 113 LYS A C 1
ATOM 953 O O . LYS A 1 113 ? -13.089 20.854 12.617 1.00 88.56 113 LYS A O 1
ATOM 958 N N . TYR A 1 114 ? -12.607 19.637 10.800 1.00 89.44 114 TYR A N 1
ATOM 959 C CA . TYR A 1 114 ? -13.938 19.726 10.190 1.00 89.44 114 TYR A CA 1
ATOM 960 C C . TYR A 1 114 ? -14.881 18.603 10.629 1.00 89.44 114 TYR A C 1
ATOM 962 O O . TYR A 1 114 ? -15.989 18.471 10.108 1.00 89.44 114 TYR A O 1
ATOM 970 N N . ARG A 1 115 ? -14.445 17.752 11.559 1.00 85.38 115 ARG A N 1
ATOM 971 C CA . ARG A 1 115 ? -15.181 16.566 11.966 1.00 85.38 115 ARG A CA 1
ATOM 972 C C . ARG A 1 115 ? -15.876 16.791 13.302 1.00 85.38 115 ARG A C 1
ATOM 974 O O . ARG A 1 115 ? -15.294 17.291 14.252 1.00 85.38 115 ARG A O 1
ATOM 981 N N . HIS A 1 116 ? -17.126 16.348 13.384 1.00 86.38 116 HIS A N 1
ATOM 982 C CA . HIS A 1 116 ? -17.946 16.454 14.599 1.00 86.38 116 HIS A CA 1
ATOM 983 C C . HIS A 1 116 ? -18.181 15.104 15.290 1.00 86.38 116 HIS A C 1
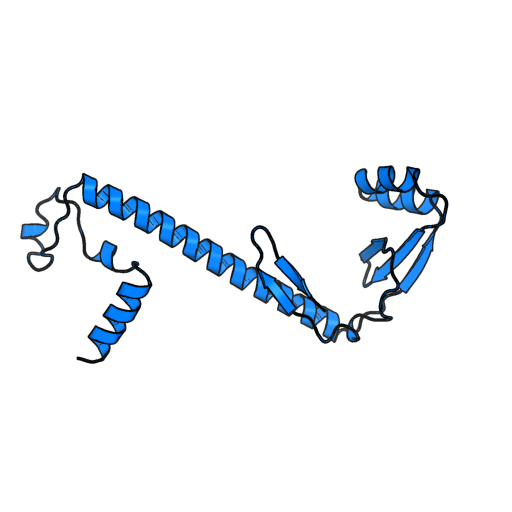ATOM 985 O O . HIS A 1 116 ? -18.875 15.029 16.298 1.00 86.38 116 HIS A O 1
ATOM 991 N N . GLN A 1 117 ? -17.652 14.021 14.718 1.00 87.00 117 GLN A N 1
ATOM 992 C CA . GLN A 1 117 ? -17.860 12.651 15.176 1.00 87.00 117 GLN A CA 1
ATOM 993 C C . GLN A 1 117 ? -16.532 11.917 15.314 1.00 87.00 117 GLN A C 1
ATOM 995 O O . GLN A 1 117 ? -15.576 12.196 14.589 1.00 87.00 117 GLN A O 1
ATOM 1000 N N . ASN A 1 118 ? -16.534 10.909 16.182 1.00 88.44 118 ASN A N 1
ATOM 1001 C CA . ASN A 1 118 ? -15.424 9.983 16.364 1.00 88.44 118 ASN A CA 1
ATOM 1002 C C . ASN A 1 118 ? -14.983 9.323 15.046 1.00 88.44 118 ASN A C 1
ATOM 1004 O O . ASN A 1 118 ? -15.749 9.174 14.086 1.00 88.44 118 ASN A O 1
ATOM 1008 N N . VAL A 1 119 ? -13.723 8.903 15.024 1.00 89.56 119 VAL A N 1
ATOM 1009 C CA . VAL A 1 119 ? -13.032 8.392 13.841 1.00 89.56 119 VAL A CA 1
ATOM 1010 C C . VAL A 1 119 ? -13.024 6.868 13.857 1.00 89.56 119 VAL A C 1
ATOM 1012 O O . VAL A 1 119 ? -12.760 6.254 14.887 1.00 89.56 119 VAL A O 1
ATOM 1015 N N . ASN A 1 120 ? -13.295 6.246 12.709 1.00 91.69 120 ASN A N 1
ATOM 1016 C CA . ASN A 1 120 ? -13.180 4.798 12.540 1.00 91.69 120 ASN A CA 1
ATOM 1017 C C . ASN A 1 120 ? -11.793 4.446 12.004 1.00 91.69 120 ASN A C 1
ATOM 1019 O O . ASN A 1 120 ? -11.516 4.652 10.824 1.00 91.69 120 ASN A O 1
ATOM 1023 N N . ILE A 1 121 ? -10.936 3.901 12.858 1.00 91.69 121 ILE A N 1
ATOM 1024 C CA . ILE A 1 121 ? -9.634 3.384 12.450 1.00 91.69 121 ILE A CA 1
ATOM 1025 C C . ILE A 1 121 ? -9.747 1.887 12.202 1.00 91.69 121 ILE A C 1
ATOM 1027 O O . ILE A 1 121 ? -10.259 1.141 13.038 1.00 91.69 121 ILE A O 1
ATOM 1031 N N . TYR A 1 122 ? -9.237 1.454 11.059 1.00 93.94 122 TYR A N 1
ATOM 1032 C CA . TYR A 1 122 ? -9.024 0.050 10.753 1.00 93.94 122 TYR A CA 1
ATOM 1033 C C . TYR A 1 122 ? -7.572 -0.304 11.003 1.00 93.94 122 TYR A C 1
ATOM 1035 O O . TYR A 1 122 ? -6.679 0.469 10.658 1.00 93.94 122 TYR A O 1
ATOM 1043 N N . LYS A 1 123 ? -7.347 -1.469 11.602 1.00 94.06 123 LYS A N 1
ATOM 1044 C CA . LYS A 1 123 ? -6.028 -2.048 11.816 1.00 94.06 123 LYS A CA 1
ATOM 1045 C C . LYS A 1 123 ? -5.937 -3.387 11.093 1.00 94.06 123 LYS A C 1
ATOM 1047 O O . LYS A 1 123 ? -6.797 -4.238 11.303 1.00 94.06 123 LYS A O 1
ATOM 1052 N N . CYS A 1 124 ? -4.866 -3.567 10.333 1.00 94.69 124 CYS A N 1
ATOM 1053 C CA . CYS A 1 124 ? -4.474 -4.820 9.695 1.00 94.69 124 CYS A CA 1
ATOM 1054 C C . CYS A 1 124 ? -2.958 -4.952 9.852 1.00 94.69 124 CYS A C 1
ATOM 1056 O O . CYS A 1 124 ? -2.245 -4.019 9.505 1.00 94.69 124 CYS A O 1
ATOM 1058 N N . ASP A 1 125 ? -2.480 -6.043 10.448 1.00 93.06 125 ASP A N 1
ATOM 1059 C CA . ASP A 1 125 ? -1.046 -6.333 10.633 1.00 93.06 125 ASP A CA 1
ATOM 1060 C C . ASP A 1 125 ? -0.169 -5.139 11.075 1.00 93.06 125 ASP A C 1
ATOM 1062 O O . ASP A 1 125 ? 0.795 -4.725 10.440 1.00 93.06 125 ASP A O 1
ATOM 1066 N N . GLY A 1 126 ? -0.573 -4.482 12.165 1.00 87.81 126 GLY A N 1
ATOM 1067 C CA . GLY A 1 126 ? 0.152 -3.326 12.713 1.00 87.81 126 GLY A CA 1
ATOM 1068 C C . GLY A 1 126 ? -0.070 -2.009 11.961 1.00 87.81 126 GLY A C 1
ATOM 1069 O O . GLY A 1 126 ? -0.019 -0.952 12.598 1.00 87.81 126 GLY A O 1
ATOM 1070 N N . TYR A 1 127 ? -0.428 -2.054 10.677 1.00 89.94 127 TYR A N 1
ATOM 1071 C CA . TYR A 1 127 ? -0.871 -0.892 9.916 1.00 89.94 127 TYR A CA 1
ATOM 1072 C C . TYR A 1 127 ? -2.228 -0.410 10.426 1.00 89.94 127 TYR A C 1
ATOM 1074 O O . TYR A 1 127 ? -3.138 -1.205 10.673 1.00 89.94 127 TYR A O 1
ATOM 1082 N N . LYS A 1 128 ? -2.373 0.906 10.603 1.00 88.88 128 LYS A N 1
ATOM 1083 C CA . LYS A 1 128 ? -3.637 1.532 10.994 1.00 88.88 128 LYS A CA 1
ATOM 1084 C C . LYS A 1 128 ? -3.951 2.671 10.045 1.00 88.88 128 LYS A C 1
ATOM 1086 O O . LYS A 1 128 ? -3.097 3.514 9.784 1.00 88.88 128 LYS A O 1
ATOM 1091 N N . ASN A 1 129 ? -5.190 2.729 9.578 1.00 86.19 129 ASN A N 1
ATOM 1092 C CA . ASN A 1 129 ? -5.638 3.824 8.736 1.00 86.19 129 ASN A CA 1
ATOM 1093 C C . ASN A 1 129 ? -7.089 4.198 9.016 1.00 86.19 129 ASN A C 1
ATOM 1095 O O . ASN A 1 129 ? -7.906 3.384 9.448 1.00 86.19 129 ASN A O 1
ATOM 1099 N N . TYR A 1 130 ? -7.399 5.458 8.749 1.00 85.38 130 TYR A N 1
ATOM 1100 C CA . TYR A 1 130 ? -8.751 5.968 8.769 1.00 85.38 130 TYR A CA 1
ATOM 1101 C C . TYR A 1 130 ? -9.451 5.668 7.443 1.00 85.38 130 TYR A C 1
ATOM 1103 O O . TYR A 1 130 ? -8.987 6.102 6.391 1.00 85.38 130 TYR A O 1
ATOM 1111 N N . MET A 1 131 ? -10.598 4.985 7.514 1.00 82.38 131 MET A N 1
ATOM 1112 C CA . MET A 1 131 ? -11.458 4.720 6.357 1.00 82.38 131 MET A CA 1
ATOM 1113 C C . MET A 1 131 ? -12.893 5.180 6.633 1.00 82.38 131 MET A C 1
ATOM 1115 O O . MET A 1 131 ? -13.419 5.012 7.736 1.00 82.38 131 MET A O 1
ATOM 1119 N N . TYR A 1 132 ? -13.537 5.755 5.614 1.00 78.06 132 TYR A N 1
ATOM 1120 C CA . TYR A 1 132 ? -14.931 6.208 5.694 1.00 78.06 132 TYR A CA 1
ATOM 1121 C C . TYR A 1 132 ? -15.931 5.040 5.637 1.00 78.06 132 TYR A C 1
ATOM 1123 O O . TYR A 1 132 ? -16.977 5.102 6.280 1.00 78.06 132 TYR A O 1
ATOM 1131 N N . GLY A 1 133 ? -15.611 3.989 4.876 1.00 85.00 133 GLY A N 1
ATOM 1132 C CA . GLY A 1 133 ? -16.480 2.834 4.645 1.00 85.00 133 GLY A CA 1
ATOM 1133 C C . GLY A 1 133 ? -16.275 1.675 5.622 1.00 85.00 133 GLY A C 1
ATOM 1134 O O . GLY A 1 133 ? -15.370 1.679 6.464 1.00 85.00 133 GLY A O 1
ATOM 1135 N N . TYR A 1 134 ? -17.136 0.665 5.490 1.00 89.94 134 TYR A N 1
ATOM 1136 C CA . TYR A 1 134 ? -16.925 -0.639 6.111 1.00 89.94 134 TYR A CA 1
ATOM 1137 C C . TYR A 1 134 ? -15.915 -1.450 5.304 1.00 89.94 134 TYR A C 1
ATOM 1139 O O . TYR A 1 134 ? -16.034 -1.535 4.086 1.00 89.94 134 TYR A O 1
ATOM 1147 N N . MET A 1 135 ? -14.933 -2.026 5.994 1.00 91.88 135 MET A N 1
ATOM 1148 C CA . MET A 1 135 ? -13.994 -2.978 5.401 1.00 91.88 135 MET A CA 1
ATOM 1149 C C . MET A 1 135 ? -14.501 -4.405 5.594 1.00 91.88 135 MET A C 1
ATOM 1151 O O . MET A 1 135 ? -15.244 -4.687 6.539 1.00 91.88 135 MET A O 1
ATOM 1155 N N . VAL A 1 136 ? -14.069 -5.299 4.707 1.00 93.81 136 VAL A N 1
ATOM 1156 C CA . VAL A 1 136 ? -14.234 -6.746 4.882 1.00 93.81 136 VAL A CA 1
ATOM 1157 C C . VAL A 1 136 ? -13.541 -7.229 6.170 1.00 93.81 136 VAL A C 1
ATOM 1159 O O . VAL A 1 136 ? -12.624 -6.555 6.643 1.00 93.81 136 VAL A O 1
ATOM 1162 N N . PRO A 1 137 ? -13.959 -8.369 6.755 1.00 95.50 137 PRO A N 1
ATOM 1163 C CA . PRO A 1 137 ? -13.421 -8.839 8.036 1.00 95.50 137 PRO A CA 1
ATOM 1164 C C . PRO A 1 137 ? -11.944 -9.254 8.003 1.00 95.50 137 PRO A C 1
ATOM 1166 O O . PRO A 1 137 ? -11.268 -9.138 9.021 1.00 95.50 137 PRO A O 1
ATOM 1169 N N . SER A 1 138 ? -11.445 -9.724 6.859 1.00 97.38 138 SER A N 1
ATOM 1170 C CA . SER A 1 138 ? -10.056 -10.163 6.693 1.00 97.38 138 SER A CA 1
ATOM 1171 C C . SER A 1 138 ? -9.568 -9.969 5.255 1.00 97.38 138 SER A C 1
ATOM 1173 O O . SER A 1 138 ? -10.371 -9.788 4.331 1.00 97.38 138 SER A O 1
ATOM 1175 N N . THR A 1 139 ? -8.249 -10.011 5.047 1.00 96.19 139 THR A N 1
ATOM 1176 C CA . THR A 1 139 ? -7.645 -9.874 3.709 1.00 96.19 139 THR A CA 1
ATOM 1177 C C . THR A 1 139 ? -8.041 -11.010 2.764 1.00 96.19 139 THR A C 1
ATOM 1179 O O . THR A 1 139 ? -8.110 -10.785 1.558 1.00 96.19 139 THR A O 1
ATOM 1182 N N . GLY A 1 140 ? -8.409 -12.190 3.278 1.00 95.94 140 GLY A N 1
ATOM 1183 C CA . GLY A 1 140 ? -8.822 -13.341 2.471 1.00 95.94 140 GLY A CA 1
ATOM 1184 C C . GLY A 1 140 ? -10.130 -13.154 1.693 1.00 95.94 140 GLY A C 1
ATOM 1185 O O . GLY A 1 140 ? -10.446 -13.972 0.828 1.00 95.94 140 GLY A O 1
ATOM 1186 N N . TYR A 1 141 ? -10.892 -12.085 1.952 1.00 95.25 141 TYR A N 1
ATOM 1187 C CA . TYR A 1 141 ? -12.087 -11.732 1.172 1.00 95.25 141 TYR A CA 1
ATOM 1188 C C . TYR A 1 141 ? -11.756 -11.017 -0.147 1.00 95.25 141 TYR A C 1
ATOM 1190 O O . TYR A 1 141 ? -12.604 -10.968 -1.033 1.00 95.25 141 TYR A O 1
ATOM 1198 N N . LEU A 1 142 ? -10.544 -10.479 -0.301 1.00 93.00 142 LEU A N 1
ATOM 1199 C CA . LEU A 1 142 ? -10.140 -9.633 -1.432 1.00 93.00 142 LEU A CA 1
ATOM 1200 C C . LEU A 1 142 ? -9.584 -10.452 -2.612 1.00 93.00 142 LEU A C 1
ATOM 1202 O O . LEU A 1 142 ? -8.557 -10.110 -3.182 1.00 93.00 142 LEU A O 1
ATOM 1206 N N . LYS A 1 143 ? -10.233 -11.573 -2.951 1.00 89.25 143 LYS A N 1
ATOM 1207 C CA . LYS A 1 143 ? -9.706 -12.568 -3.911 1.00 89.25 143 LYS A CA 1
ATOM 1208 C C . LYS A 1 143 ? -9.728 -12.119 -5.368 1.00 89.25 143 LYS A C 1
ATOM 1210 O O . LYS A 1 143 ? -9.018 -12.689 -6.188 1.00 89.25 143 LYS A O 1
ATOM 1215 N N . GLU A 1 144 ? -10.585 -11.163 -5.687 1.00 91.31 144 GLU A N 1
ATOM 1216 C CA . GLU A 1 144 ? -10.773 -10.656 -7.038 1.00 91.31 144 GLU A CA 1
ATOM 1217 C C . GLU A 1 144 ? -10.295 -9.209 -7.046 1.00 91.31 144 GLU A C 1
ATOM 1219 O O . GLU A 1 144 ? -10.902 -8.342 -6.420 1.00 91.31 144 GLU A O 1
ATOM 1224 N N . PHE A 1 145 ? -9.158 -8.971 -7.697 1.00 92.69 145 PHE A N 1
ATOM 1225 C CA . PHE A 1 145 ? -8.653 -7.631 -7.939 1.00 92.69 145 PHE A CA 1
ATOM 1226 C C . PHE A 1 145 ? -7.872 -7.583 -9.252 1.00 92.69 145 PHE A C 1
ATOM 1228 O O . PHE A 1 145 ? -7.320 -8.582 -9.712 1.00 92.69 145 PHE A O 1
ATOM 1235 N N . GLU A 1 146 ? -7.800 -6.396 -9.836 1.00 91.06 146 GLU A N 1
ATOM 1236 C CA . GLU A 1 146 ? -6.970 -6.096 -10.995 1.00 91.06 146 GLU A CA 1
ATOM 1237 C C . GLU A 1 146 ? -6.089 -4.884 -10.698 1.00 91.06 146 GLU A C 1
ATOM 1239 O O . GLU A 1 146 ? -6.520 -3.929 -10.043 1.00 91.06 146 GLU A O 1
ATOM 1244 N N . VAL A 1 147 ? -4.855 -4.906 -11.203 1.00 91.69 147 VAL A N 1
ATOM 1245 C CA . VAL A 1 147 ? -3.924 -3.777 -11.116 1.00 91.69 147 VAL A CA 1
ATOM 1246 C C . VAL A 1 147 ? -3.593 -3.301 -12.522 1.00 91.69 147 VAL A C 1
ATOM 1248 O O . VAL A 1 147 ? -3.019 -4.035 -13.323 1.00 91.69 147 VAL A O 1
ATOM 1251 N N . HIS A 1 148 ? -3.935 -2.050 -12.808 1.00 88.25 148 HIS A N 1
ATOM 1252 C CA . HIS A 1 148 ? -3.727 -1.414 -14.105 1.00 88.25 148 HIS A CA 1
ATOM 1253 C C . HIS A 1 148 ? -2.649 -0.342 -13.994 1.00 88.25 148 HIS A C 1
ATOM 1255 O O . HIS A 1 148 ? -2.720 0.523 -13.120 1.00 88.25 148 HIS A O 1
ATOM 1261 N N . TYR A 1 149 ? -1.661 -0.355 -14.888 1.00 85.31 149 TYR A N 1
ATOM 1262 C CA . TYR A 1 149 ? -0.663 0.713 -14.934 1.00 85.31 149 TYR A CA 1
ATOM 1263 C C . TYR A 1 149 ? -1.297 2.000 -15.469 1.00 85.31 149 TYR A C 1
ATOM 1265 O O . TYR A 1 149 ? -1.935 2.000 -16.522 1.00 85.31 149 TYR A O 1
ATOM 1273 N N . LEU A 1 150 ? -1.095 3.108 -14.757 1.00 86.06 150 LEU A N 1
ATOM 1274 C CA . LEU A 1 150 ? -1.610 4.418 -15.135 1.00 86.06 150 LEU A CA 1
ATOM 1275 C C . LEU A 1 150 ? -0.587 5.488 -14.773 1.00 86.06 150 LEU A C 1
ATOM 1277 O O . LEU A 1 150 ? -0.590 5.974 -13.648 1.00 86.06 150 LEU A O 1
ATOM 1281 N N . ASN A 1 151 ? 0.266 5.881 -15.720 1.00 78.12 151 ASN A N 1
ATOM 1282 C CA . ASN A 1 151 ? 1.311 6.887 -15.504 1.00 78.12 151 ASN A CA 1
ATOM 1283 C C . ASN A 1 151 ? 0.754 8.163 -14.824 1.00 78.12 151 ASN A C 1
ATOM 1285 O O . ASN A 1 151 ? -0.192 8.751 -15.362 1.00 78.12 151 ASN A O 1
ATOM 1289 N N . PRO A 1 152 ? 1.318 8.624 -13.683 1.00 81.00 152 PRO A N 1
ATOM 1290 C CA . PRO A 1 152 ? 2.564 8.190 -13.020 1.00 81.00 152 PRO A CA 1
ATOM 1291 C C . PRO A 1 152 ? 2.446 7.130 -11.903 1.00 81.00 152 PRO A C 1
ATOM 1293 O O . PRO A 1 152 ? 3.358 6.995 -11.093 1.00 81.00 152 PRO A O 1
ATOM 1296 N N . GLY A 1 153 ? 1.360 6.364 -11.833 1.00 86.69 153 GLY A N 1
ATOM 1297 C CA . GLY A 1 153 ? 1.146 5.300 -10.849 1.00 86.69 153 GLY A CA 1
ATOM 1298 C C . GLY A 1 153 ? 0.376 4.096 -11.400 1.00 86.69 153 GLY A C 1
ATOM 1299 O O . GLY A 1 153 ? 0.672 3.577 -12.478 1.00 86.69 153 GLY A O 1
ATOM 1300 N N . PHE A 1 154 ? -0.593 3.621 -10.625 1.00 89.31 154 PHE A N 1
ATOM 1301 C CA . PHE A 1 154 ? -1.426 2.470 -10.954 1.00 89.31 154 PHE A CA 1
ATOM 1302 C C . PHE A 1 154 ? -2.818 2.616 -10.334 1.00 89.31 154 PHE A C 1
ATOM 1304 O O . PHE A 1 154 ? -3.026 3.394 -9.401 1.00 89.31 154 PHE A O 1
ATOM 1311 N N . LEU A 1 155 ? -3.766 1.859 -10.868 1.00 90.75 155 LEU A N 1
ATOM 1312 C CA . LEU A 1 155 ? -5.133 1.743 -10.383 1.00 90.75 155 LEU A CA 1
ATOM 1313 C C . LEU A 1 155 ? -5.353 0.317 -9.880 1.00 90.75 155 LEU A C 1
ATOM 1315 O O . LEU A 1 155 ? -5.003 -0.632 -10.574 1.00 90.75 155 LEU A O 1
ATOM 1319 N N . VAL A 1 156 ? -5.964 0.182 -8.705 1.00 90.94 156 VAL A N 1
ATOM 1320 C CA . VAL A 1 156 ? -6.452 -1.102 -8.189 1.00 90.94 156 VAL A CA 1
ATOM 1321 C C . VAL A 1 156 ? -7.971 -1.126 -8.324 1.00 90.94 156 VAL A C 1
ATOM 1323 O O . VAL A 1 156 ? -8.639 -0.189 -7.881 1.00 90.94 156 VAL A O 1
ATOM 1326 N N . GLN A 1 157 ? -8.505 -2.180 -8.930 1.00 88.88 157 GLN A N 1
ATOM 1327 C CA . GLN A 1 157 ? -9.936 -2.421 -9.123 1.00 88.88 157 GLN A CA 1
ATOM 1328 C C . GLN A 1 157 ? -10.331 -3.733 -8.436 1.00 88.88 157 GLN A C 1
ATOM 1330 O O . GLN A 1 157 ? -9.544 -4.673 -8.454 1.00 88.88 157 GLN A O 1
ATOM 1335 N N . TYR A 1 158 ? -11.513 -3.781 -7.821 1.00 81.50 158 TYR A N 1
ATOM 1336 C CA . TYR A 1 158 ? -12.076 -4.918 -7.081 1.00 81.50 158 TYR A CA 1
ATOM 1337 C C . TYR A 1 158 ? -13.603 -4.942 -7.217 1.00 81.50 158 TYR A C 1
ATOM 1339 O O . TYR A 1 158 ? -14.164 -3.906 -7.658 1.00 81.50 158 TYR A O 1
#

Foldseek 3Di:
DVVVVVVVVVCVVQVACVLVLEDEPPDCVCVVPVVSVHYDHNVVNVVVVVVNVVSVVVVVVVVVLVVVQVVVVVVLVVQLVVFWFKDKDWDALVVVLVVCVVVVNVVSNVVSVPDPGTFIWIDTPNDIDTDPDDDDGTSNVPPDWDWAQDPPGIDIDD